Protein AF-A0A094K7F2-F1 (afdb_monomer_lite)

Foldseek 3Di:
DQDDQAPDAAEAEAQAPVLVLVLLCSCPPVVRPNVRYHYDHPDPDHHPLQDWDDDPPGDIDGSPPDPCPDPDVSNLVSQQSACDPVDPPGTSSVVVVCCVVPPDDPVNPDDPAQDWDQDPVGTDGDPPVCQPQDPVNVVLVVVVVPDDPVVCPPDDPPVSDDPVVCVTPVVVRVVD

pLDDT: mean 84.43, std 12.1, range [46.56, 97.81]

Secondary structure (DSSP, 8-state):
-PPPGGG--EEEESSSHHHHHHHHHHHHTS---GGGEEEE-SSSSSSGGG--EEETTTEEE--GGG------HHHHHHHHSSBPSSSTT-BHHHHHHHHHHHTS-GGGSS-S-SEEEEETTEEEEE--SS----HHHHHHHHHHHHS-HHHHTT--GGGTS-HHHHTSHHHHHH--

Sequence (176 aa):
MYRNPESTQAWLIGSGIASLAAAVHLIKDAKVPASNIHILGAHAATGGGIKTCGNAEDGYVIYAGCLPYFLDGCVEELVSHIPSLKAPGKSILDSMKDFERNEIPQSQKSAMTHILKRGDQGPEKVDACHLHVGYQQRMELIKIMLEPESALGGRRIQEFFDVNFFGSNFWTLWST

Structure (mmCIF, N/CA/C/O backbone):
data_AF-A0A094K7F2-F1
#
_entry.id   AF-A0A094K7F2-F1
#
loop_
_atom_site.group_PDB
_atom_site.id
_atom_site.type_symbol
_atom_site.label_atom_id
_atom_site.label_alt_id
_atom_site.label_comp_id
_atom_site.label_asym_id
_atom_site.label_entity_id
_atom_site.label_seq_id
_atom_site.pdbx_PDB_ins_code
_atom_site.Cartn_x
_atom_site.Cartn_y
_atom_site.Cartn_z
_atom_site.occupancy
_atom_site.B_iso_or_equiv
_atom_site.auth_seq_id
_atom_site.auth_comp_id
_atom_site.auth_asym_id
_atom_site.auth_atom_id
_atom_site.pdbx_PDB_model_num
ATOM 1 N N . MET A 1 1 ? 9.366 -22.942 -16.319 1.00 52.00 1 MET A N 1
ATOM 2 C CA . MET A 1 1 ? 9.569 -22.565 -17.735 1.00 52.00 1 MET A CA 1
ATOM 3 C C . MET A 1 1 ? 9.843 -21.069 -17.762 1.00 52.00 1 MET A C 1
ATOM 5 O O . MET A 1 1 ? 8.948 -20.312 -17.413 1.00 52.00 1 MET A O 1
ATOM 9 N N . TYR A 1 2 ? 11.080 -20.645 -18.028 1.00 75.19 2 TYR A N 1
ATOM 10 C CA . TYR A 1 2 ? 11.425 -19.217 -18.061 1.00 75.19 2 TYR A CA 1
ATOM 11 C C . TYR A 1 2 ? 10.999 -18.636 -19.416 1.00 75.19 2 TYR A C 1
ATOM 13 O O . TYR A 1 2 ? 11.313 -19.221 -20.453 1.00 75.19 2 TYR A O 1
ATOM 21 N N . ARG A 1 3 ? 10.244 -17.533 -19.419 1.00 84.94 3 ARG A N 1
ATOM 22 C CA . ARG A 1 3 ? 9.916 -16.805 -20.656 1.00 84.94 3 ARG A CA 1
ATOM 23 C C . ARG A 1 3 ? 11.118 -15.954 -21.062 1.00 84.94 3 ARG A C 1
ATOM 25 O O . ARG A 1 3 ? 11.788 -15.406 -20.193 1.00 84.94 3 ARG A O 1
ATOM 32 N N . ASN A 1 4 ? 11.384 -15.839 -22.363 1.00 92.69 4 ASN A N 1
ATOM 33 C CA . ASN A 1 4 ? 12.430 -14.951 -22.868 1.00 92.69 4 ASN A CA 1
ATOM 34 C C . ASN A 1 4 ? 11.969 -13.480 -22.730 1.00 92.69 4 ASN A C 1
ATOM 36 O O . ASN A 1 4 ? 10.939 -13.130 -23.328 1.00 92.69 4 ASN A O 1
ATOM 40 N N . PRO A 1 5 ? 12.698 -12.625 -21.982 1.00 93.25 5 PRO A N 1
ATOM 41 C CA . PRO A 1 5 ? 12.327 -11.226 -21.765 1.00 93.25 5 PRO A CA 1
ATOM 42 C C . PRO A 1 5 ? 12.153 -10.417 -23.053 1.00 93.25 5 PRO A C 1
ATOM 44 O O . PRO A 1 5 ? 11.172 -9.689 -23.184 1.00 93.25 5 PRO A O 1
ATOM 47 N N . GLU A 1 6 ? 13.024 -10.620 -24.044 1.00 94.25 6 GLU A N 1
ATOM 48 C CA . GLU A 1 6 ? 13.026 -9.867 -25.311 1.00 94.25 6 GLU A CA 1
ATOM 49 C C . GLU A 1 6 ? 11.742 -10.072 -26.126 1.00 94.25 6 GLU A C 1
ATOM 51 O O . GLU A 1 6 ? 11.271 -9.177 -26.825 1.00 94.25 6 GLU A O 1
ATOM 56 N N . SER A 1 7 ? 11.140 -11.257 -26.006 1.00 95.38 7 SER A N 1
ATOM 57 C CA . SER A 1 7 ? 9.889 -11.615 -26.689 1.00 95.38 7 SER A CA 1
ATOM 58 C C . SER A 1 7 ? 8.632 -11.374 -25.848 1.00 95.38 7 SER A C 1
ATOM 60 O O . SER A 1 7 ? 7.515 -11.523 -26.343 1.00 95.38 7 SER A O 1
ATOM 62 N N . THR A 1 8 ? 8.792 -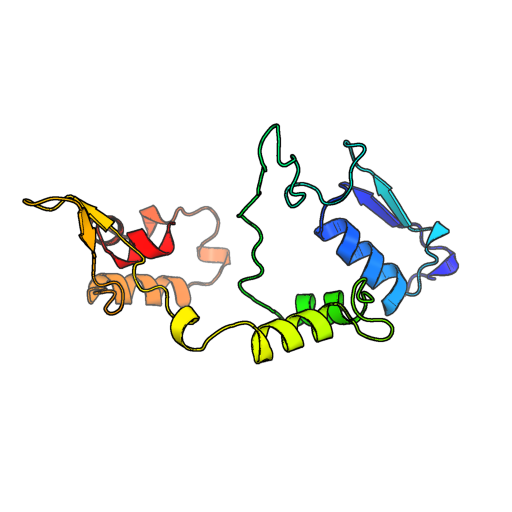11.055 -24.562 1.00 96.25 8 THR A N 1
ATOM 63 C CA . THR A 1 8 ? 7.665 -10.928 -23.633 1.00 96.25 8 THR A CA 1
ATOM 64 C C . THR A 1 8 ? 6.995 -9.576 -23.814 1.00 96.25 8 THR A C 1
ATOM 66 O O . THR A 1 8 ? 7.657 -8.555 -23.700 1.00 96.25 8 THR A O 1
ATOM 69 N N . GLN A 1 9 ? 5.680 -9.577 -24.047 1.00 97.12 9 GLN A N 1
ATOM 70 C CA . GLN A 1 9 ? 4.833 -8.381 -24.060 1.00 97.12 9 GLN A CA 1
ATOM 71 C C . GLN A 1 9 ? 3.999 -8.336 -22.776 1.00 97.12 9 GLN A C 1
ATOM 73 O O . GLN A 1 9 ? 3.278 -9.293 -22.476 1.00 97.12 9 GLN A O 1
ATOM 78 N N . ALA A 1 10 ? 4.089 -7.241 -22.024 1.00 97.50 10 ALA A N 1
ATOM 79 C CA . ALA A 1 10 ? 3.370 -7.045 -20.770 1.00 97.50 10 ALA A CA 1
ATOM 80 C C . ALA A 1 10 ? 2.320 -5.940 -20.924 1.00 97.50 10 ALA A C 1
ATOM 82 O O . ALA A 1 10 ? 2.646 -4.821 -21.306 1.00 97.50 10 ALA A O 1
ATOM 83 N N . TRP A 1 11 ? 1.067 -6.249 -20.599 1.00 97.12 11 TRP A N 1
ATOM 84 C CA . TRP A 1 11 ? -0.056 -5.315 -20.682 1.00 97.12 11 TRP A CA 1
ATOM 85 C C . TRP A 1 11 ? -0.626 -5.096 -19.284 1.00 97.12 11 TRP A C 1
ATOM 87 O O . TRP A 1 11 ? -1.124 -6.032 -18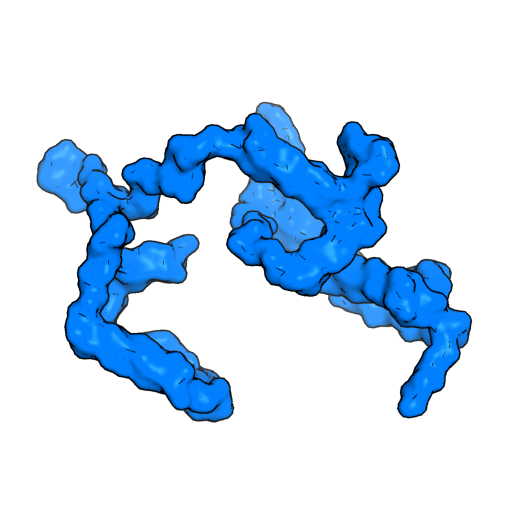.659 1.00 97.12 11 TRP A O 1
ATOM 97 N N . LEU A 1 12 ? -0.522 -3.868 -18.787 1.00 96.31 12 LEU A N 1
ATOM 98 C CA . LEU A 1 12 ? -0.875 -3.486 -17.424 1.00 96.31 12 LEU A CA 1
ATOM 99 C C . LEU A 1 12 ? -2.110 -2.585 -17.466 1.00 96.31 12 LEU A C 1
ATOM 101 O O . LEU A 1 12 ? -2.076 -1.495 -18.038 1.00 96.31 12 LEU A O 1
ATOM 105 N N . ILE A 1 13 ? -3.212 -3.048 -16.877 1.00 94.50 13 ILE A N 1
ATOM 106 C CA . ILE A 1 13 ? -4.480 -2.312 -16.859 1.00 94.50 13 ILE A CA 1
ATOM 107 C C . ILE A 1 13 ? -4.519 -1.393 -15.636 1.00 94.50 13 ILE A C 1
ATOM 109 O O . ILE A 1 13 ? -4.440 -1.848 -14.498 1.00 94.50 13 ILE A O 1
ATOM 113 N N . GLY A 1 14 ? -4.664 -0.093 -15.881 1.00 91.12 14 GLY A N 1
ATOM 114 C CA . GLY A 1 14 ? -4.624 0.971 -14.881 1.00 91.12 14 GLY A CA 1
ATOM 115 C C . GLY A 1 14 ? -3.261 1.663 -14.812 1.00 91.12 14 GLY A C 1
ATOM 116 O O . GLY A 1 14 ? -2.219 1.027 -14.918 1.00 91.12 14 GLY A O 1
ATOM 117 N N . SER A 1 15 ? -3.262 2.982 -14.598 1.00 88.88 15 SER A N 1
ATOM 118 C CA . SER A 1 15 ? -2.058 3.827 -14.497 1.00 88.88 15 SER A CA 1
ATOM 119 C C . SER A 1 15 ? -1.678 4.184 -13.048 1.00 88.88 15 SER A C 1
ATOM 121 O O . SER A 1 15 ? -1.015 5.193 -12.804 1.00 88.88 15 SER A O 1
ATOM 123 N N . GLY A 1 16 ? -2.137 3.387 -12.075 1.00 88.31 16 GLY A N 1
ATOM 124 C CA . GLY A 1 16 ? -1.853 3.560 -10.646 1.00 88.31 16 GLY A CA 1
ATOM 125 C C . GLY A 1 16 ? -0.524 2.939 -10.200 1.00 88.31 16 GLY A C 1
ATOM 126 O O . GLY A 1 16 ? 0.197 2.341 -10.999 1.00 88.31 16 GLY A O 1
ATOM 127 N N . ILE A 1 17 ? -0.224 3.048 -8.900 1.00 87.44 17 ILE A N 1
ATOM 128 C CA . ILE A 1 17 ? 1.050 2.587 -8.319 1.00 87.44 17 ILE A CA 1
ATOM 129 C C . ILE A 1 17 ? 1.328 1.101 -8.563 1.00 87.44 17 ILE A C 1
ATOM 131 O O . ILE A 1 17 ? 2.469 0.750 -8.827 1.00 87.44 17 ILE A O 1
ATOM 135 N N . ALA A 1 18 ? 0.303 0.243 -8.564 1.00 90.00 18 ALA A N 1
ATOM 136 C CA . ALA A 1 18 ? 0.470 -1.191 -8.797 1.00 90.00 18 ALA A CA 1
ATOM 137 C C . ALA A 1 18 ? 1.061 -1.491 -10.187 1.00 90.00 18 ALA A C 1
ATOM 139 O O . ALA A 1 18 ? 2.062 -2.194 -10.298 1.00 90.00 18 ALA A O 1
ATOM 140 N N . SER A 1 19 ? 0.494 -0.908 -11.249 1.00 93.69 19 SER A N 1
ATOM 141 C CA . SER A 1 19 ? 1.010 -1.072 -12.615 1.00 93.69 19 SER A CA 1
ATOM 142 C C . SER A 1 19 ? 2.377 -0.423 -12.793 1.00 93.69 19 SER A C 1
ATOM 144 O O . SER A 1 19 ? 3.242 -0.975 -13.466 1.00 93.69 19 SER A O 1
ATOM 146 N N . LEU A 1 20 ? 2.603 0.739 -12.177 1.00 92.81 20 LEU A N 1
ATOM 147 C CA . LEU A 1 20 ? 3.904 1.403 -12.243 1.00 92.81 20 LEU A CA 1
ATOM 148 C C . LEU A 1 20 ? 4.992 0.577 -11.540 1.00 92.81 20 LEU A C 1
ATOM 150 O O . LEU A 1 20 ? 6.070 0.400 -12.101 1.00 92.81 20 LEU A O 1
ATOM 154 N N . ALA A 1 21 ? 4.699 0.011 -10.368 1.00 93.31 21 ALA A N 1
ATOM 155 C CA . ALA A 1 21 ? 5.599 -0.893 -9.658 1.00 93.31 21 ALA A CA 1
ATOM 156 C C . ALA A 1 21 ? 5.886 -2.158 -10.478 1.00 93.31 21 ALA A C 1
ATOM 158 O O . ALA A 1 21 ? 7.047 -2.524 -10.663 1.00 93.31 21 ALA A O 1
ATOM 159 N N . ALA A 1 22 ? 4.849 -2.778 -11.054 1.00 95.38 22 ALA A N 1
ATOM 160 C CA . ALA A 1 22 ? 5.011 -3.93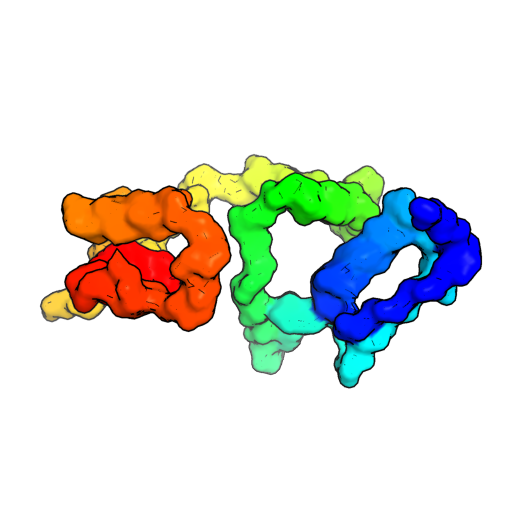6 -11.931 1.00 95.38 22 ALA A CA 1
ATOM 161 C C . ALA A 1 22 ? 5.922 -3.623 -13.129 1.00 95.38 22 ALA A C 1
ATOM 163 O O . ALA A 1 22 ? 6.805 -4.414 -13.451 1.00 95.38 22 ALA A O 1
ATOM 164 N N . ALA A 1 23 ? 5.759 -2.456 -13.759 1.00 96.25 23 ALA A N 1
ATOM 165 C CA . ALA A 1 23 ? 6.631 -2.022 -14.846 1.00 96.25 23 ALA A CA 1
ATOM 166 C C . ALA A 1 23 ? 8.094 -1.865 -14.395 1.00 96.25 23 ALA A C 1
ATOM 168 O O . ALA A 1 23 ? 8.996 -2.298 -15.112 1.00 96.25 23 ALA A O 1
ATOM 169 N N . VAL A 1 24 ? 8.343 -1.307 -13.203 1.00 95.75 24 VAL A N 1
ATOM 170 C CA . VAL A 1 24 ? 9.704 -1.193 -12.650 1.00 95.75 24 VAL A CA 1
ATOM 171 C C . VAL A 1 24 ? 10.340 -2.571 -12.480 1.00 95.75 24 VAL A C 1
ATOM 173 O O . VAL A 1 24 ? 11.434 -2.778 -13.000 1.00 95.75 24 VAL A O 1
ATOM 176 N N . HIS A 1 25 ? 9.658 -3.525 -11.844 1.00 95.38 25 HIS A N 1
ATOM 177 C CA . HIS A 1 25 ? 10.192 -4.878 -11.637 1.00 95.38 25 HIS A CA 1
ATOM 178 C C . HIS A 1 25 ? 10.343 -5.667 -12.949 1.00 95.38 25 HIS A C 1
ATOM 180 O O . HIS A 1 25 ? 11.318 -6.396 -13.135 1.00 95.38 25 HIS A O 1
ATOM 186 N N . LEU A 1 26 ? 9.446 -5.474 -13.924 1.00 96.19 26 LEU A N 1
ATOM 187 C CA . LEU A 1 26 ? 9.595 -6.063 -15.260 1.00 96.19 26 LEU A CA 1
ATOM 188 C C . LEU A 1 26 ? 10.882 -5.593 -15.950 1.00 96.19 26 LEU A C 1
ATOM 190 O O . LEU A 1 26 ? 11.583 -6.399 -16.559 1.00 96.19 26 LEU A O 1
ATOM 194 N N . ILE A 1 27 ? 11.215 -4.309 -15.823 1.00 96.12 27 ILE A N 1
ATOM 195 C CA . ILE A 1 27 ? 12.440 -3.737 -16.396 1.00 96.12 27 ILE A CA 1
ATOM 196 C C . ILE A 1 27 ? 13.669 -4.159 -15.581 1.00 96.12 27 ILE A C 1
ATOM 198 O O . ILE A 1 27 ? 14.683 -4.580 -16.142 1.00 96.12 27 ILE A O 1
ATOM 202 N N . LYS A 1 28 ? 13.612 -4.007 -14.255 1.00 94.25 28 LYS A N 1
ATOM 203 C CA . LYS A 1 28 ? 14.771 -4.158 -13.368 1.00 94.25 28 LYS A CA 1
ATOM 204 C C . LYS A 1 28 ? 15.131 -5.613 -13.118 1.00 94.25 28 LYS A C 1
ATOM 206 O O . LYS A 1 28 ? 16.313 -5.943 -13.244 1.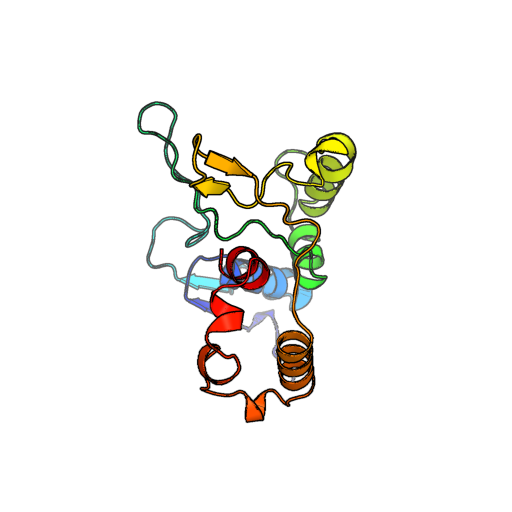00 94.25 28 LYS A O 1
ATOM 211 N N . ASP A 1 29 ? 14.146 -6.468 -12.884 1.00 93.62 29 ASP A N 1
ATOM 212 C CA . ASP A 1 29 ? 14.383 -7.833 -12.411 1.00 93.62 29 ASP A CA 1
ATOM 213 C C . ASP A 1 29 ? 14.201 -8.830 -13.546 1.00 93.62 29 ASP A C 1
ATOM 215 O O . ASP A 1 29 ? 15.085 -9.642 -13.813 1.00 93.62 29 ASP A O 1
ATOM 219 N N . ALA A 1 30 ? 13.096 -8.708 -14.286 1.00 94.44 30 ALA A N 1
ATOM 220 C CA . ALA A 1 30 ? 12.798 -9.601 -15.403 1.00 94.44 30 ALA A CA 1
ATOM 221 C C . ALA A 1 30 ? 13.496 -9.205 -16.716 1.00 94.44 30 ALA A C 1
ATOM 223 O O . ALA A 1 30 ? 13.434 -9.968 -17.678 1.00 94.44 30 ALA A O 1
ATOM 224 N N . LYS A 1 31 ? 14.167 -8.044 -16.765 1.00 95.69 31 LYS A N 1
ATOM 225 C CA . LYS A 1 31 ? 14.894 -7.521 -17.940 1.00 95.69 31 LYS A CA 1
ATOM 226 C C . LYS A 1 31 ? 14.037 -7.416 -19.207 1.00 95.69 31 LYS A C 1
ATOM 228 O O . LYS A 1 31 ? 14.549 -7.549 -20.314 1.00 95.69 31 LYS A O 1
ATOM 233 N N . VAL A 1 32 ? 12.734 -7.184 -19.062 1.00 97.50 32 VAL A N 1
ATOM 234 C CA . VAL A 1 32 ? 11.837 -6.959 -20.200 1.00 97.50 32 VAL A CA 1
ATOM 235 C C . VAL A 1 32 ? 12.142 -5.581 -20.802 1.00 97.50 32 VAL A C 1
ATOM 237 O O . VAL A 1 32 ? 12.167 -4.594 -20.057 1.00 97.50 32 VAL A O 1
ATOM 240 N N . PRO A 1 33 ? 12.358 -5.472 -22.127 1.00 97.62 33 PRO A N 1
ATOM 241 C CA . PRO A 1 33 ? 12.543 -4.182 -22.779 1.00 97.62 33 PRO A CA 1
ATOM 242 C C . PRO A 1 33 ? 11.357 -3.252 -22.517 1.00 97.62 33 PRO A C 1
ATOM 244 O O . PRO A 1 33 ? 10.202 -3.654 -22.651 1.00 97.62 33 PRO A O 1
ATOM 247 N N . ALA A 1 34 ? 11.625 -1.986 -22.196 1.00 96.44 34 ALA A N 1
ATOM 248 C CA . ALA A 1 34 ? 10.574 -1.016 -21.881 1.00 96.44 34 ALA A CA 1
ATOM 249 C C . ALA A 1 34 ? 9.559 -0.836 -23.027 1.00 96.44 34 ALA A C 1
ATOM 251 O O . ALA A 1 34 ? 8.379 -0.624 -22.771 1.00 96.44 34 ALA A O 1
ATOM 252 N N . SER A 1 35 ? 9.994 -0.992 -24.284 1.00 97.31 35 SER A N 1
ATOM 253 C CA . SER A 1 35 ? 9.125 -0.961 -25.470 1.00 97.31 35 SER A CA 1
ATOM 254 C C . SER A 1 35 ? 8.066 -2.067 -25.499 1.00 97.31 35 SER A C 1
ATOM 256 O O . SER A 1 35 ? 7.104 -1.966 -26.255 1.00 97.31 35 SER A O 1
ATOM 258 N N . ASN A 1 36 ? 8.240 -3.119 -24.696 1.00 97.75 36 ASN A N 1
ATOM 259 C CA . ASN A 1 36 ? 7.326 -4.252 -24.612 1.00 97.75 36 ASN A CA 1
ATOM 260 C C . ASN A 1 36 ? 6.363 -4.158 -23.415 1.00 97.75 36 ASN A C 1
ATOM 262 O O . ASN A 1 36 ? 5.614 -5.103 -23.154 1.00 97.75 36 ASN A O 1
ATOM 266 N N . ILE A 1 37 ? 6.402 -3.059 -22.657 1.00 97.81 37 ILE A N 1
ATOM 267 C CA . ILE A 1 37 ? 5.562 -2.841 -21.479 1.00 97.81 37 ILE A CA 1
ATOM 268 C C . ILE A 1 37 ? 4.546 -1.747 -21.801 1.00 97.81 37 ILE A C 1
ATOM 270 O O . ILE A 1 37 ? 4.896 -0.590 -22.019 1.00 97.81 37 ILE A O 1
ATOM 274 N N . HIS A 1 38 ? 3.271 -2.119 -21.785 1.00 96.19 38 HIS A N 1
ATOM 275 C CA . HIS A 1 38 ? 2.149 -1.272 -22.176 1.00 96.19 38 HIS A CA 1
ATOM 276 C C . HIS A 1 38 ? 1.281 -0.982 -20.956 1.00 96.19 38 HIS A C 1
ATOM 278 O O . HIS A 1 38 ? 0.700 -1.899 -20.377 1.00 96.19 38 HIS A O 1
ATOM 284 N N . ILE A 1 39 ? 1.169 0.287 -20.562 1.00 94.81 39 ILE A N 1
ATOM 285 C CA . ILE A 1 39 ? 0.302 0.715 -19.455 1.00 94.81 39 ILE A CA 1
ATOM 286 C C . ILE A 1 39 ? -0.950 1.363 -20.038 1.00 94.81 39 ILE A C 1
ATOM 288 O O . ILE A 1 39 ? -0.875 2.402 -20.691 1.00 94.81 39 ILE A O 1
ATOM 292 N N . LEU A 1 40 ? -2.108 0.761 -19.779 1.00 92.62 40 LEU A N 1
ATOM 293 C CA . LEU A 1 40 ? -3.398 1.212 -20.290 1.00 92.62 40 LEU A CA 1
ATOM 294 C C . LEU A 1 40 ? -4.177 1.920 -19.178 1.00 92.62 40 LEU A C 1
ATOM 296 O O . LEU A 1 40 ? -4.743 1.280 -18.294 1.00 92.62 40 LEU A O 1
ATOM 300 N N . GLY A 1 41 ? -4.201 3.252 -19.208 1.00 87.25 41 GLY A N 1
ATOM 301 C CA . GLY A 1 41 ? -4.974 4.081 -18.280 1.00 87.25 41 GLY A CA 1
ATOM 302 C C . GLY A 1 41 ? -6.217 4.676 -18.941 1.00 87.25 41 GLY A C 1
ATOM 303 O O . GLY A 1 41 ? -6.161 5.118 -20.081 1.00 87.25 41 GLY A O 1
ATOM 304 N N . ALA A 1 42 ? -7.332 4.743 -18.208 1.00 84.88 42 ALA A N 1
ATOM 305 C CA . ALA A 1 42 ? -8.536 5.448 -18.669 1.00 84.88 42 ALA A CA 1
ATOM 306 C C . ALA A 1 42 ? -8.401 6.985 -18.603 1.00 84.88 42 ALA A C 1
ATOM 308 O O . ALA A 1 42 ? -9.194 7.705 -19.199 1.00 84.88 42 ALA A O 1
ATOM 309 N N . HIS A 1 43 ? -7.414 7.487 -17.857 1.00 77.38 43 HIS A N 1
ATOM 310 C CA . HIS A 1 43 ? -7.193 8.911 -17.618 1.00 77.38 43 HIS A CA 1
ATOM 311 C C . HIS A 1 43 ? -5.886 9.354 -18.276 1.00 77.38 43 HIS A C 1
ATOM 313 O O . HIS A 1 43 ? -4.918 8.596 -18.307 1.00 77.38 43 HIS A O 1
ATOM 319 N N . ALA A 1 44 ? -5.835 10.608 -18.732 1.00 73.12 44 ALA A N 1
ATOM 320 C CA . ALA A 1 44 ? -4.634 11.193 -19.334 1.00 73.12 44 ALA A CA 1
ATOM 321 C C . ALA A 1 44 ? -3.457 11.323 -18.346 1.00 73.12 44 ALA A C 1
ATOM 323 O O . ALA A 1 44 ? -2.304 11.408 -18.757 1.00 73.12 44 ALA A O 1
ATOM 324 N N . ALA A 1 45 ? -3.738 11.345 -17.040 1.00 73.56 45 ALA A N 1
ATOM 325 C CA . ALA A 1 45 ? -2.728 11.409 -15.994 1.00 73.56 45 ALA A CA 1
ATOM 326 C C . ALA A 1 45 ? -2.395 10.018 -15.430 1.00 73.56 45 ALA A C 1
ATOM 328 O O . ALA A 1 45 ? -3.264 9.159 -15.261 1.00 73.56 45 ALA A O 1
ATOM 329 N N . THR A 1 46 ? -1.126 9.825 -15.077 1.00 73.00 46 THR A N 1
ATOM 330 C CA . THR A 1 46 ? -0.640 8.672 -14.311 1.00 73.00 46 THR A CA 1
ATOM 331 C C . THR A 1 46 ? -0.724 8.942 -12.803 1.00 73.00 46 THR A C 1
ATOM 333 O O . THR A 1 46 ? -0.888 10.085 -12.372 1.00 73.00 46 THR A O 1
ATOM 336 N N . GLY A 1 47 ? -0.639 7.884 -11.993 1.00 72.75 47 GLY A N 1
ATOM 337 C CA . GLY A 1 47 ? -0.666 7.951 -10.525 1.00 72.75 47 GLY A CA 1
ATOM 338 C C . GLY A 1 47 ? -1.976 7.478 -9.889 1.00 72.75 47 GLY A C 1
ATOM 339 O O . GLY A 1 47 ? -2.020 7.256 -8.681 1.00 72.75 47 GLY A O 1
ATOM 340 N N . GLY A 1 48 ? -3.029 7.255 -10.682 1.00 75.19 48 GLY A N 1
ATOM 341 C CA . GLY A 1 48 ? -4.328 6.799 -10.178 1.00 75.19 48 GLY A CA 1
ATOM 342 C C . GLY A 1 48 ? -4.869 7.696 -9.056 1.00 75.19 48 GLY A C 1
ATOM 343 O O . GLY A 1 48 ? -4.740 8.917 -9.117 1.00 75.19 48 GLY A O 1
ATOM 344 N N . GLY A 1 49 ? -5.434 7.085 -8.011 1.00 66.38 49 GLY A N 1
ATOM 345 C CA . GLY A 1 49 ? -6.017 7.785 -6.856 1.00 66.38 49 GLY A CA 1
ATOM 346 C C . GLY A 1 49 ? -5.019 8.446 -5.895 1.00 66.38 49 GLY A C 1
ATOM 347 O O . GLY A 1 49 ? -5.431 8.894 -4.835 1.00 66.38 49 GLY A O 1
ATOM 348 N N . ILE A 1 50 ? -3.725 8.486 -6.229 1.00 67.75 50 ILE A N 1
ATOM 349 C CA . ILE A 1 50 ? -2.664 9.052 -5.373 1.00 67.75 50 ILE A CA 1
ATOM 350 C C . ILE A 1 50 ? -2.284 10.470 -5.827 1.00 67.75 50 ILE A C 1
ATOM 352 O O . ILE A 1 50 ? -1.605 11.209 -5.115 1.00 67.75 50 ILE A O 1
ATOM 356 N N . LYS A 1 51 ? -2.712 10.887 -7.024 1.00 70.88 51 LYS A N 1
ATOM 357 C CA . LYS A 1 51 ? -2.310 12.174 -7.590 1.00 70.88 51 LYS A CA 1
ATOM 358 C C . LYS A 1 51 ? -2.951 13.331 -6.826 1.00 70.88 51 LYS A C 1
ATOM 360 O O . LYS A 1 51 ? -4.141 13.579 -6.973 1.00 70.88 51 LYS A O 1
ATOM 365 N N . THR A 1 52 ? -2.144 14.098 -6.103 1.00 76.00 52 THR A N 1
ATOM 366 C CA . THR A 1 52 ? -2.555 15.413 -5.608 1.00 76.00 52 THR A CA 1
ATOM 367 C C . THR A 1 52 ? -2.680 16.396 -6.774 1.00 76.00 52 THR A C 1
ATOM 369 O O . THR A 1 52 ? -1.919 16.346 -7.748 1.00 76.00 52 THR A O 1
ATOM 372 N N . CYS A 1 53 ? -3.682 17.266 -6.725 1.00 82.12 53 CYS A N 1
ATOM 373 C CA . CYS A 1 53 ? -3.923 18.269 -7.761 1.00 82.12 53 CYS A CA 1
ATOM 374 C C . CYS A 1 53 ? -4.421 19.580 -7.145 1.00 82.12 53 CYS A C 1
ATOM 376 O O . CYS A 1 53 ? -4.552 19.686 -5.928 1.00 82.12 53 CYS A O 1
ATOM 378 N N . GLY A 1 54 ? -4.660 20.586 -7.982 1.00 87.00 54 GLY A N 1
ATOM 379 C CA . GLY A 1 54 ? -5.050 21.919 -7.534 1.00 87.00 54 GLY A CA 1
ATOM 380 C C . GLY A 1 54 ? -3.881 22.899 -7.459 1.00 87.00 54 GLY A C 1
ATOM 381 O O . GLY A 1 54 ? -2.757 22.583 -7.859 1.00 87.00 54 GLY A O 1
ATOM 382 N N . ASN A 1 55 ? -4.173 24.117 -7.016 1.00 90.50 55 ASN A N 1
ATOM 383 C CA . ASN A 1 55 ? -3.239 25.240 -7.003 1.00 90.50 55 ASN A CA 1
ATOM 384 C C . ASN A 1 55 ? -3.589 26.225 -5.867 1.00 90.50 55 ASN A C 1
ATOM 386 O O . ASN A 1 55 ? -4.528 26.006 -5.105 1.00 90.50 55 ASN A O 1
ATOM 390 N N . ALA A 1 56 ? -2.811 27.300 -5.725 1.00 94.69 56 ALA A N 1
ATOM 391 C CA . ALA A 1 56 ? -3.007 28.279 -4.655 1.00 94.69 56 ALA A CA 1
ATOM 392 C C . ALA A 1 56 ? -4.276 29.144 -4.808 1.00 94.69 56 ALA A C 1
ATOM 394 O O . ALA A 1 56 ? -4.719 29.721 -3.820 1.00 94.69 56 ALA A O 1
ATOM 395 N N . GLU A 1 57 ? -4.839 29.240 -6.014 1.00 95.56 57 GLU A N 1
ATOM 396 C CA . GLU A 1 57 ? -6.030 30.041 -6.325 1.00 95.56 57 GLU A CA 1
ATOM 397 C C . GLU A 1 57 ? -7.318 29.223 -6.132 1.00 95.56 57 GLU A C 1
ATOM 399 O O . GLU A 1 57 ? -8.224 29.659 -5.425 1.00 95.56 57 GLU A O 1
ATOM 404 N N . ASP A 1 58 ? -7.370 28.010 -6.690 1.00 94.19 58 ASP A N 1
ATOM 405 C CA . ASP A 1 58 ? -8.545 27.124 -6.677 1.00 94.19 58 ASP A CA 1
ATOM 406 C C . ASP A 1 58 ? -8.567 26.152 -5.480 1.00 94.19 58 ASP A C 1
ATOM 408 O O . ASP A 1 58 ? -9.568 25.481 -5.221 1.00 94.19 58 ASP A O 1
ATOM 412 N N . GLY A 1 59 ? -7.455 26.060 -4.748 1.00 93.12 59 GLY A N 1
ATOM 413 C CA . GLY A 1 59 ? -7.255 25.132 -3.639 1.00 93.12 59 GLY A CA 1
ATOM 414 C C . GLY A 1 59 ? -6.560 23.831 -4.046 1.00 93.12 59 GLY A C 1
ATOM 415 O O . GLY A 1 59 ? -6.473 23.473 -5.221 1.00 93.12 59 GLY A O 1
ATOM 416 N N . TYR A 1 60 ? -6.041 23.115 -3.045 1.00 90.31 60 TYR A N 1
ATOM 417 C CA . TYR A 1 60 ? -5.347 21.838 -3.216 1.00 90.31 60 TYR A CA 1
ATOM 418 C C . TYR A 1 60 ? -6.258 20.660 -2.872 1.00 90.31 60 TYR A C 1
ATOM 420 O O . TYR A 1 60 ? -6.917 20.647 -1.833 1.00 90.31 60 TYR A O 1
ATOM 428 N N . VAL A 1 61 ? -6.225 19.630 -3.712 1.00 85.75 61 VAL A N 1
ATOM 429 C CA . VAL A 1 61 ? -6.866 18.337 -3.477 1.00 85.75 61 VAL A CA 1
ATOM 430 C C . VAL A 1 61 ? -5.781 17.328 -3.126 1.00 85.75 61 VAL A C 1
ATOM 432 O O . VAL A 1 61 ? -4.915 17.002 -3.945 1.00 85.75 61 VAL A O 1
ATOM 435 N N . ILE A 1 62 ? -5.834 16.832 -1.892 1.00 81.25 62 ILE A N 1
ATOM 436 C CA . ILE A 1 62 ? -4.901 15.836 -1.369 1.00 81.25 62 ILE A CA 1
ATOM 437 C C . ILE A 1 62 ? -5.659 14.534 -1.127 1.00 81.25 62 ILE A C 1
ATOM 439 O O . ILE A 1 62 ? -6.585 14.484 -0.321 1.00 81.25 62 ILE A O 1
ATOM 443 N N . TYR A 1 63 ? -5.233 13.464 -1.793 1.00 73.94 63 TYR A N 1
ATOM 444 C CA . TYR A 1 63 ? -5.736 12.120 -1.532 1.00 73.94 63 TYR A CA 1
ATOM 445 C C . TYR A 1 63 ? -4.906 11.498 -0.405 1.00 73.94 63 TYR A C 1
ATOM 447 O O . TYR A 1 63 ? -3.832 10.947 -0.629 1.00 73.94 63 TYR A O 1
ATOM 455 N N . ALA A 1 64 ? -5.389 11.638 0.831 1.00 61.91 64 ALA A N 1
ATOM 456 C CA . ALA A 1 64 ? -4.654 11.267 2.045 1.00 61.91 64 ALA A CA 1
ATOM 457 C C . ALA A 1 64 ? -4.494 9.746 2.268 1.00 61.91 64 ALA A C 1
ATOM 459 O O . ALA A 1 64 ? -3.730 9.331 3.133 1.00 61.91 64 ALA A O 1
ATOM 460 N N . GLY A 1 65 ? -5.176 8.900 1.485 1.00 57.03 65 GLY A N 1
ATOM 461 C CA . GLY A 1 65 ? -5.249 7.448 1.705 1.00 57.03 65 GLY A CA 1
ATOM 462 C C . GLY A 1 65 ? -3.983 6.642 1.386 1.00 57.03 65 GLY A C 1
ATOM 463 O O . GLY A 1 65 ? -4.043 5.417 1.377 1.00 57.03 65 GLY A O 1
ATOM 464 N N . CYS A 1 66 ? -2.857 7.284 1.070 1.00 53.53 66 CYS A N 1
ATOM 465 C CA . CYS A 1 66 ? -1.623 6.608 0.650 1.00 53.53 66 CYS A CA 1
ATOM 466 C C . CYS A 1 66 ? -0.360 7.242 1.247 1.00 53.53 66 CYS A C 1
ATOM 468 O O . CYS A 1 66 ? 0.680 7.274 0.591 1.00 53.53 66 CYS A O 1
ATOM 470 N N . LEU A 1 67 ? -0.417 7.742 2.485 1.00 54.47 67 LEU A N 1
ATOM 471 C CA . LEU A 1 67 ? 0.824 7.889 3.245 1.00 54.47 67 LEU A CA 1
ATOM 472 C C . LEU A 1 67 ? 1.384 6.473 3.453 1.00 54.47 67 LEU A C 1
ATOM 474 O O . LEU A 1 67 ? 0.664 5.640 4.009 1.00 54.47 67 LEU A O 1
ATOM 478 N N . PRO A 1 68 ? 2.604 6.148 2.986 1.00 52.38 68 PRO A N 1
ATOM 479 C CA . PRO A 1 68 ? 3.195 4.851 3.263 1.00 52.38 68 PRO A CA 1
ATOM 480 C C . PRO A 1 68 ? 3.507 4.800 4.760 1.00 52.38 68 PRO A C 1
ATOM 482 O O . PRO A 1 68 ? 4.578 5.192 5.200 1.00 52.38 68 PRO A O 1
ATOM 485 N N . TYR A 1 69 ? 2.543 4.346 5.561 1.00 52.94 69 TYR A N 1
ATOM 486 C CA . TYR A 1 69 ? 2.753 4.090 6.986 1.00 52.94 69 TYR A CA 1
ATOM 487 C C . TYR A 1 69 ? 3.674 2.886 7.216 1.00 52.94 69 TYR A C 1
ATOM 489 O O . TYR A 1 69 ? 4.184 2.698 8.317 1.00 52.94 69 TYR A O 1
ATOM 497 N N . PHE A 1 70 ? 3.924 2.099 6.168 1.00 55.06 70 PHE A N 1
ATOM 498 C CA . PHE A 1 70 ? 4.751 0.909 6.217 1.00 55.06 70 PHE A CA 1
ATOM 499 C C . PHE A 1 70 ? 5.728 0.927 5.041 1.00 55.06 70 PHE A C 1
ATOM 501 O O . PHE A 1 70 ? 5.360 0.659 3.897 1.00 55.06 70 PHE A O 1
ATOM 508 N N . LEU A 1 71 ? 6.986 1.257 5.333 1.00 59.69 71 LEU A N 1
ATOM 509 C CA . LEU A 1 71 ? 8.120 0.878 4.497 1.00 59.69 71 LEU A CA 1
ATOM 510 C C . LEU A 1 71 ? 8.317 -0.634 4.665 1.00 59.69 71 LEU A C 1
ATOM 512 O O . LEU A 1 71 ? 9.151 -1.092 5.438 1.00 59.69 71 LEU A O 1
ATOM 516 N N . ASP A 1 72 ? 7.458 -1.417 4.016 1.00 71.88 72 ASP A N 1
ATOM 517 C CA . ASP A 1 72 ? 7.701 -2.848 3.855 1.00 71.88 72 ASP A CA 1
ATOM 518 C C . ASP A 1 72 ? 8.874 -3.055 2.882 1.00 71.88 72 ASP A C 1
ATOM 520 O O . ASP A 1 72 ? 9.141 -2.203 2.024 1.00 71.88 72 ASP A O 1
ATOM 524 N N . GLY A 1 73 ? 9.564 -4.192 2.983 1.00 84.19 73 GLY A N 1
ATOM 525 C CA . GLY A 1 73 ? 10.746 -4.503 2.176 1.00 84.19 73 GLY A CA 1
ATOM 526 C C . GLY A 1 73 ? 10.495 -4.360 0.673 1.00 84.19 73 GLY A C 1
ATOM 527 O O . GLY A 1 73 ? 11.342 -3.826 -0.037 1.00 84.19 73 GLY A O 1
ATOM 528 N N . CYS A 1 74 ? 9.297 -4.722 0.203 1.00 86.50 74 CYS A N 1
ATOM 529 C CA . CYS A 1 74 ? 8.911 -4.573 -1.203 1.00 86.50 74 CYS A CA 1
ATOM 530 C C . CYS A 1 74 ? 8.849 -3.101 -1.648 1.00 86.50 74 CYS A C 1
ATOM 532 O O . CYS A 1 74 ? 9.231 -2.763 -2.768 1.00 86.50 74 CYS A O 1
ATOM 534 N N . VAL A 1 75 ? 8.355 -2.209 -0.783 1.00 87.75 75 VAL A N 1
ATOM 535 C CA . VAL A 1 75 ? 8.250 -0.776 -1.095 1.00 87.75 75 VAL A CA 1
ATOM 536 C C . VAL A 1 75 ? 9.626 -0.127 -1.034 1.00 87.75 75 VAL A C 1
ATOM 538 O O . VAL A 1 75 ? 9.948 0.667 -1.918 1.00 87.75 75 VAL A O 1
ATOM 541 N N . GLU A 1 76 ? 10.447 -0.482 -0.039 1.00 88.31 76 GLU A N 1
ATOM 542 C CA . GLU A 1 76 ? 11.836 -0.016 0.041 1.00 88.31 76 GLU A CA 1
ATOM 543 C C . GLU A 1 76 ? 12.633 -0.420 -1.201 1.00 88.31 76 GLU A C 1
ATOM 545 O O . GLU A 1 76 ? 13.295 0.425 -1.808 1.00 88.31 76 GLU A O 1
ATOM 550 N N . GLU A 1 77 ? 12.530 -1.681 -1.618 1.00 90.12 77 GLU A N 1
ATOM 551 C CA . GLU A 1 77 ? 13.180 -2.180 -2.829 1.00 90.12 77 GLU A CA 1
ATOM 552 C C . GLU A 1 77 ? 12.720 -1.393 -4.061 1.00 90.12 77 GLU A C 1
ATOM 554 O O . GLU A 1 77 ? 13.555 -0.837 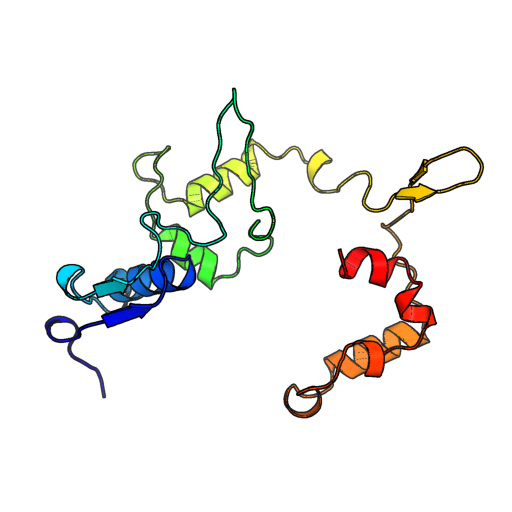-4.784 1.00 90.12 77 GLU A O 1
ATOM 559 N N . LEU A 1 78 ? 11.406 -1.231 -4.244 1.00 91.56 78 LEU A N 1
ATOM 560 C CA . LEU A 1 78 ? 10.842 -0.460 -5.350 1.00 91.56 78 LEU A CA 1
ATOM 561 C C . LEU A 1 78 ? 11.395 0.972 -5.397 1.00 91.56 78 LEU A C 1
ATOM 563 O O . LEU A 1 78 ? 11.884 1.418 -6.439 1.00 91.56 78 LEU A O 1
ATOM 567 N N . VAL A 1 79 ? 11.325 1.714 -4.289 1.00 90.50 79 VAL A N 1
ATOM 568 C CA . VAL A 1 79 ? 11.732 3.131 -4.264 1.00 90.50 79 VAL A CA 1
ATOM 569 C C . VAL A 1 79 ? 13.252 3.317 -4.234 1.00 90.50 79 VAL A C 1
ATOM 571 O O . VAL A 1 79 ? 13.731 4.408 -4.557 1.00 90.50 79 VAL A O 1
ATOM 574 N N . SER A 1 80 ? 14.025 2.263 -3.946 1.00 91.69 80 SER A N 1
ATOM 575 C CA . SER A 1 80 ? 15.484 2.250 -4.130 1.00 91.69 80 SER A CA 1
ATOM 576 C C . SER A 1 80 ? 15.887 2.271 -5.610 1.00 91.69 80 SER A C 1
ATOM 578 O O . SER A 1 80 ? 16.921 2.832 -5.975 1.00 91.69 80 SER A O 1
ATOM 580 N N . HIS A 1 81 ? 15.054 1.707 -6.492 1.00 92.31 81 HIS A N 1
ATOM 581 C CA . HIS A 1 81 ? 15.313 1.672 -7.932 1.00 92.31 81 HIS A CA 1
ATOM 582 C C . HIS A 1 81 ? 14.979 2.977 -8.654 1.00 92.31 81 HIS A C 1
ATOM 584 O O . HIS A 1 81 ? 15.413 3.168 -9.798 1.00 92.31 81 HIS A O 1
ATOM 590 N N . ILE A 1 82 ? 14.202 3.855 -8.019 1.00 92.38 82 ILE A N 1
ATOM 591 C CA . ILE A 1 82 ? 13.717 5.093 -8.624 1.00 92.38 82 ILE A CA 1
ATOM 592 C C . ILE A 1 82 ? 14.668 6.239 -8.247 1.00 92.38 82 ILE A C 1
ATOM 594 O O . ILE A 1 82 ? 14.872 6.493 -7.058 1.00 92.38 82 ILE A O 1
ATOM 598 N N . PRO A 1 83 ? 15.254 6.952 -9.227 1.00 93.69 83 PRO A N 1
ATOM 599 C CA . PRO A 1 83 ? 16.141 8.074 -8.947 1.00 93.69 83 PRO A CA 1
ATOM 600 C C . PRO A 1 83 ? 15.375 9.258 -8.345 1.00 93.69 83 PRO A C 1
ATOM 602 O O . PRO A 1 83 ? 14.233 9.543 -8.713 1.00 93.69 83 PRO A O 1
ATOM 605 N N . SER A 1 84 ? 16.026 9.982 -7.440 1.00 91.50 84 SER A N 1
ATOM 606 C CA . SER A 1 84 ? 15.489 11.206 -6.855 1.00 91.50 84 SER A CA 1
ATOM 607 C C . SER A 1 84 ? 15.517 12.353 -7.860 1.00 91.50 84 SER A C 1
ATOM 609 O O . SER A 1 84 ? 16.532 12.614 -8.504 1.00 91.50 84 SER A O 1
ATOM 611 N N . LEU A 1 85 ? 14.411 13.095 -7.941 1.00 89.12 85 LEU A N 1
ATOM 612 C CA . LEU A 1 85 ? 14.329 14.323 -8.739 1.00 89.12 85 LEU A CA 1
ATOM 613 C C . LEU A 1 85 ? 15.053 15.504 -8.081 1.00 89.12 85 LEU A C 1
ATOM 615 O O . LEU A 1 85 ? 15.461 16.435 -8.768 1.00 89.12 85 LEU A O 1
ATOM 619 N N . LYS A 1 86 ? 15.185 15.488 -6.749 1.00 86.38 86 LYS A N 1
ATOM 620 C CA . LYS A 1 86 ? 15.762 16.596 -5.971 1.00 86.38 86 LYS A CA 1
ATOM 621 C C . LYS A 1 86 ? 17.253 16.409 -5.691 1.00 86.38 86 LYS A C 1
ATOM 623 O O . LYS A 1 86 ? 17.956 17.394 -5.498 1.00 86.38 86 LYS A O 1
ATOM 628 N N . ALA A 1 87 ? 17.729 15.164 -5.658 1.00 87.94 87 ALA A N 1
ATOM 629 C CA . ALA A 1 87 ? 19.103 14.829 -5.303 1.00 87.94 87 ALA A CA 1
ATOM 630 C C . ALA A 1 87 ? 19.750 13.935 -6.380 1.00 87.94 87 ALA A C 1
ATOM 632 O O . ALA A 1 87 ? 19.546 12.718 -6.370 1.00 87.94 87 ALA A O 1
ATOM 633 N N . PRO A 1 88 ? 20.541 14.511 -7.308 1.00 90.62 88 PRO A N 1
ATOM 634 C CA . PRO A 1 88 ? 21.233 13.745 -8.340 1.00 90.62 88 PRO A CA 1
ATOM 635 C C . PRO A 1 88 ? 22.098 12.627 -7.745 1.00 90.62 88 PRO A C 1
ATOM 637 O O . PRO A 1 88 ? 22.834 12.845 -6.785 1.00 90.62 88 PRO A O 1
ATOM 640 N N . GLY A 1 89 ? 22.010 11.425 -8.318 1.00 90.62 89 GLY A N 1
ATOM 641 C CA . GLY A 1 89 ? 22.771 10.253 -7.868 1.00 90.62 89 GLY A CA 1
ATOM 642 C C . GLY A 1 89 ? 22.207 9.532 -6.637 1.00 90.62 89 GLY A C 1
ATOM 643 O O . GLY A 1 89 ? 22.747 8.494 -6.267 1.00 90.62 89 GLY A O 1
ATOM 644 N N . LYS A 1 90 ? 21.123 10.031 -6.030 1.00 92.88 90 LYS A N 1
ATOM 645 C CA . LYS A 1 90 ? 20.401 9.360 -4.939 1.00 92.88 90 LYS A CA 1
ATOM 646 C C . LYS A 1 90 ? 19.094 8.742 -5.427 1.00 92.88 90 LYS A C 1
ATOM 648 O O . LYS A 1 90 ? 18.512 9.199 -6.413 1.00 92.88 90 LYS A O 1
ATOM 653 N N . SER A 1 91 ? 18.607 7.737 -4.711 1.00 92.94 91 SER A N 1
ATOM 654 C CA . SER A 1 91 ? 17.268 7.178 -4.906 1.00 92.94 91 SER A CA 1
ATOM 655 C C . SER A 1 91 ? 16.195 7.972 -4.147 1.00 92.94 91 SER A C 1
ATOM 657 O O . SER A 1 91 ? 16.486 8.826 -3.294 1.00 92.94 91 SER A O 1
ATOM 659 N N . ILE A 1 92 ? 14.926 7.691 -4.445 1.00 90.81 92 ILE A N 1
ATOM 660 C CA . ILE A 1 92 ? 13.807 8.178 -3.632 1.00 90.81 92 ILE A CA 1
ATOM 661 C C . ILE A 1 92 ? 13.913 7.624 -2.206 1.00 90.81 92 ILE A C 1
ATOM 663 O O . ILE A 1 92 ? 13.686 8.383 -1.266 1.00 90.81 92 ILE A O 1
ATOM 667 N N . LEU A 1 93 ? 14.342 6.366 -2.034 1.00 90.50 93 LEU A N 1
ATOM 668 C CA . LEU A 1 93 ? 14.572 5.776 -0.710 1.00 90.50 93 LEU A CA 1
ATOM 669 C C . LEU A 1 93 ? 15.572 6.589 0.120 1.00 90.50 93 LEU A C 1
ATOM 671 O O . LEU A 1 93 ? 15.317 6.881 1.286 1.00 90.50 93 LEU A O 1
ATOM 675 N N . ASP A 1 94 ? 16.691 6.997 -0.482 1.00 90.25 94 ASP A N 1
ATOM 676 C CA . ASP A 1 94 ? 17.693 7.820 0.206 1.00 90.25 94 ASP A CA 1
ATOM 677 C C . ASP A 1 94 ? 17.107 9.168 0.621 1.00 90.25 94 ASP A C 1
ATOM 679 O O . ASP A 1 94 ? 17.352 9.643 1.727 1.00 90.25 94 ASP A O 1
ATOM 683 N N . SER A 1 95 ? 16.290 9.761 -0.254 1.00 88.25 95 SER A N 1
ATOM 684 C CA . SER A 1 95 ? 15.622 11.037 0.016 1.00 88.25 95 SER A CA 1
ATOM 685 C C . SER A 1 95 ? 14.611 10.914 1.163 1.00 88.25 95 SER A C 1
ATOM 687 O O . SER A 1 95 ? 14.538 11.806 2.003 1.00 88.25 95 SER A O 1
ATOM 689 N N . MET A 1 96 ? 13.867 9.803 1.229 1.00 85.88 96 MET A N 1
ATOM 690 C CA . MET A 1 96 ? 12.946 9.495 2.332 1.00 85.88 96 MET A CA 1
ATOM 691 C C . MET A 1 96 ? 13.706 9.312 3.651 1.00 85.88 96 MET A C 1
ATOM 693 O O . MET A 1 96 ? 13.382 9.967 4.639 1.00 85.88 96 MET A O 1
ATOM 697 N N . LYS A 1 97 ? 14.777 8.507 3.654 1.00 86.25 97 LYS A N 1
ATOM 698 C CA . LYS A 1 97 ? 15.612 8.269 4.844 1.00 86.25 97 LYS A CA 1
ATOM 699 C C . LYS A 1 97 ? 16.317 9.542 5.325 1.00 86.25 97 LYS A C 1
ATOM 701 O O . LYS A 1 97 ? 16.468 9.746 6.528 1.00 86.25 97 LYS A O 1
ATOM 706 N N . ASP A 1 98 ? 16.759 10.403 4.410 1.00 86.19 98 ASP A N 1
ATOM 707 C CA . ASP A 1 98 ? 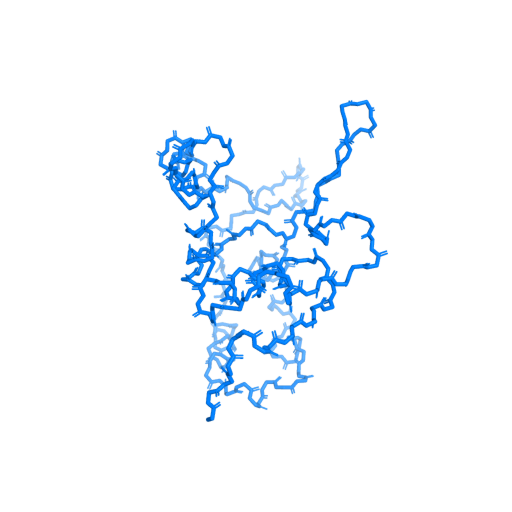17.347 11.704 4.747 1.00 86.19 98 ASP A CA 1
ATOM 708 C C . ASP A 1 98 ? 16.311 12.646 5.373 1.00 86.19 98 ASP A C 1
ATOM 710 O O . ASP A 1 98 ? 16.608 13.280 6.386 1.00 86.19 98 ASP A O 1
ATOM 714 N N . PHE A 1 99 ? 15.097 12.699 4.819 1.00 83.00 99 PHE A N 1
ATOM 715 C CA . PHE A 1 99 ? 13.994 13.480 5.378 1.00 83.00 99 PHE A CA 1
ATOM 716 C C . PHE A 1 99 ? 13.623 12.999 6.789 1.00 83.00 99 PHE A C 1
ATOM 718 O O . PHE A 1 99 ? 13.556 13.798 7.720 1.00 83.00 99 PHE A O 1
ATOM 725 N N . GLU A 1 100 ? 13.478 11.688 6.989 1.00 79.88 100 GLU A N 1
ATOM 726 C CA . GLU A 1 100 ? 13.168 11.112 8.303 1.00 79.88 100 GLU A CA 1
ATOM 727 C C . GLU A 1 100 ? 14.233 11.413 9.365 1.00 79.88 100 GLU A C 1
ATOM 729 O O . GLU A 1 100 ? 13.901 11.659 10.527 1.00 79.88 100 GLU A O 1
ATOM 734 N N . ARG A 1 101 ? 15.515 11.401 8.979 1.00 80.44 101 ARG A N 1
ATOM 735 C CA . ARG A 1 101 ? 16.630 11.696 9.891 1.00 80.44 101 ARG A CA 1
ATOM 736 C C . ARG A 1 101 ? 16.743 13.175 10.243 1.00 80.44 101 ARG A C 1
ATOM 738 O O . ARG A 1 101 ? 17.077 13.486 11.384 1.00 80.44 101 ARG A O 1
ATOM 745 N N . ASN A 1 102 ? 16.526 14.058 9.270 1.00 79.06 102 ASN A N 1
ATOM 746 C CA . ASN A 1 102 ? 16.917 15.464 9.381 1.00 79.06 102 ASN A CA 1
ATOM 747 C C . ASN A 1 102 ? 15.737 16.418 9.592 1.00 79.06 102 ASN A C 1
ATOM 749 O O . ASN A 1 102 ? 15.922 17.477 10.187 1.00 79.06 102 ASN A O 1
ATOM 753 N N . GLU A 1 103 ? 14.544 16.071 9.106 1.00 70.69 103 GLU A N 1
ATOM 754 C CA . GLU A 1 103 ? 13.407 16.996 9.023 1.00 70.69 103 GLU A CA 1
ATOM 755 C C . GLU A 1 103 ? 12.230 16.624 9.928 1.00 70.69 103 GLU A C 1
ATOM 757 O O . GLU A 1 103 ? 11.346 17.455 10.104 1.00 70.69 103 GLU A O 1
ATOM 762 N N . ILE A 1 104 ? 12.215 15.436 10.549 1.00 64.62 104 ILE A N 1
ATOM 763 C CA . ILE A 1 104 ? 11.177 15.045 11.517 1.00 64.62 104 ILE A CA 1
ATOM 764 C C . ILE A 1 104 ? 11.686 15.301 12.949 1.00 64.62 104 ILE A C 1
ATOM 766 O O . ILE A 1 104 ? 12.475 14.505 13.475 1.00 64.62 104 ILE A O 1
ATOM 770 N N . PRO A 1 105 ? 11.235 16.369 13.641 1.00 56.59 105 PRO A N 1
ATOM 771 C CA . PRO A 1 105 ? 11.552 16.580 15.047 1.00 56.59 105 PRO A CA 1
ATOM 772 C C . PRO A 1 105 ? 11.071 15.389 15.883 1.00 56.59 105 PRO A C 1
ATOM 774 O O . PRO A 1 105 ? 9.964 14.888 15.684 1.00 56.59 105 PRO A O 1
ATOM 777 N N . GLN A 1 106 ? 11.855 14.957 16.879 1.00 54.75 106 GLN A N 1
ATOM 778 C CA . GLN A 1 106 ? 11.463 13.862 17.785 1.00 54.75 106 GLN A CA 1
ATOM 779 C C . GLN A 1 106 ? 10.090 14.085 18.451 1.00 54.75 106 GLN A C 1
ATOM 781 O O . GLN A 1 106 ? 9.401 13.114 18.749 1.00 54.75 106 GLN A O 1
ATOM 786 N N . SER A 1 107 ? 9.664 15.340 18.633 1.00 46.56 107 SER A N 1
ATOM 787 C CA . SER A 1 107 ? 8.359 15.716 19.193 1.00 46.56 107 SER A CA 1
ATOM 788 C C . SER A 1 107 ? 7.165 15.503 18.252 1.00 46.56 107 SER A C 1
ATOM 790 O O . SER A 1 107 ? 6.039 15.459 18.733 1.00 46.56 107 SER A O 1
ATOM 792 N N . GLN A 1 108 ? 7.377 15.338 16.941 1.00 50.47 108 GLN A N 1
ATOM 793 C CA . GLN A 1 108 ? 6.320 14.990 15.976 1.00 50.47 108 GLN A CA 1
ATOM 794 C C . GLN A 1 108 ? 6.119 13.474 15.822 1.00 50.47 108 GLN A C 1
ATOM 796 O O . GLN A 1 108 ? 5.200 13.046 15.130 1.00 50.47 108 GLN A O 1
ATOM 801 N N . LYS A 1 109 ? 6.940 12.647 16.486 1.00 52.81 109 LYS A N 1
ATOM 802 C CA . LYS A 1 109 ? 6.828 11.177 16.434 1.00 52.81 109 LYS A CA 1
ATOM 803 C C . LYS A 1 109 ? 5.617 10.623 17.192 1.00 52.81 109 LYS A C 1
ATOM 805 O O . LYS A 1 109 ? 5.312 9.445 17.057 1.00 52.81 109 LYS A O 1
ATOM 810 N N . SER A 1 110 ? 4.936 11.452 17.983 1.00 57.06 110 SER A N 1
ATOM 811 C CA . SER A 1 110 ? 3.685 11.104 18.652 1.00 57.06 110 SER A CA 1
ATOM 812 C C . SER A 1 110 ? 2.698 12.245 18.456 1.00 57.06 110 SER A C 1
ATOM 814 O O . SER A 1 110 ? 2.988 13.386 18.826 1.00 57.06 110 SER A O 1
ATOM 816 N N . ALA A 1 111 ? 1.550 11.970 17.833 1.00 61.81 111 ALA A N 1
ATOM 817 C CA . ALA A 1 111 ? 0.533 12.996 17.691 1.00 61.81 111 ALA A CA 1
ATOM 818 C C . ALA A 1 111 ? 0.005 13.340 19.087 1.00 61.81 111 ALA A C 1
ATOM 820 O O . ALA A 1 111 ? -0.464 12.486 19.838 1.00 61.81 111 ALA A O 1
ATOM 821 N N . MET A 1 112 ? 0.076 14.620 19.447 1.00 66.69 112 MET A N 1
ATOM 822 C CA . MET A 1 112 ? -0.324 15.069 20.782 1.00 66.69 112 MET A CA 1
ATOM 823 C C . MET A 1 112 ? -1.816 14.838 21.054 1.00 66.69 112 MET A C 1
ATOM 825 O O . MET A 1 112 ? -2.205 14.770 22.219 1.00 66.69 112 MET A O 1
ATOM 829 N N . THR A 1 113 ? -2.637 14.680 20.013 1.00 79.81 113 THR A N 1
ATOM 830 C CA . THR A 1 113 ? -4.072 14.393 20.099 1.00 79.81 113 THR A CA 1
ATOM 831 C C . THR A 1 113 ? -4.491 13.514 18.923 1.00 79.81 113 THR A C 1
ATOM 833 O O . THR A 1 113 ? -4.301 13.908 17.778 1.00 79.81 113 THR A O 1
ATOM 836 N N . HIS A 1 114 ? -5.096 12.358 19.214 1.00 80.00 114 HIS A N 1
ATOM 837 C CA . HIS A 1 114 ? -5.649 11.442 18.207 1.00 80.00 114 HIS A CA 1
ATOM 838 C C . HIS A 1 114 ? -7.182 11.461 18.164 1.00 80.00 114 HIS A C 1
ATOM 840 O O . HIS A 1 114 ? -7.769 11.381 17.093 1.00 80.00 114 HIS A O 1
ATOM 846 N N . ILE A 1 115 ? -7.835 11.588 19.324 1.00 85.12 115 ILE A N 1
ATOM 847 C CA . ILE A 1 115 ? -9.296 11.551 19.451 1.00 85.12 115 ILE A CA 1
ATOM 848 C C . ILE A 1 115 ? -9.757 12.763 20.265 1.00 85.12 115 ILE A C 1
ATOM 850 O O . ILE A 1 115 ? -9.239 13.037 21.354 1.00 85.12 115 ILE A O 1
ATOM 854 N N . LEU A 1 116 ? -10.761 13.467 19.740 1.00 88.94 116 LEU A N 1
ATOM 855 C CA . LEU A 1 116 ? -11.494 14.526 20.428 1.00 88.94 116 LEU A CA 1
ATOM 856 C C . LEU A 1 116 ? -12.936 14.070 20.645 1.00 88.94 116 LEU A C 1
ATOM 858 O O . LEU A 1 116 ? -13.604 13.652 19.699 1.00 88.94 116 LEU A O 1
ATOM 862 N N . LYS A 1 117 ? -13.421 14.175 21.882 1.00 86.56 117 LYS A N 1
ATOM 863 C CA . LYS A 1 117 ? -14.826 13.923 22.228 1.00 86.56 117 LYS A CA 1
ATOM 864 C C . LYS A 1 117 ? -15.497 15.214 22.677 1.00 86.56 117 LYS A C 1
ATOM 866 O O . LYS A 1 117 ? -14.839 16.133 23.158 1.00 86.56 117 LYS A O 1
ATOM 871 N N . ARG A 1 118 ? -16.820 15.280 22.560 1.00 89.12 118 ARG A N 1
ATOM 872 C CA . ARG A 1 118 ? -17.599 16.358 23.173 1.00 89.12 118 ARG A CA 1
ATOM 873 C C . ARG A 1 118 ? -17.723 16.085 24.673 1.00 89.12 118 ARG A C 1
ATOM 875 O O . ARG A 1 118 ? -18.313 15.077 25.049 1.00 89.12 118 ARG A O 1
ATOM 882 N N . GLY A 1 119 ? -17.155 16.961 25.492 1.00 86.56 119 GLY A N 1
ATOM 883 C CA . GLY A 1 119 ? -17.340 16.989 26.939 1.00 86.56 119 GLY A CA 1
ATOM 884 C C . GLY A 1 119 ? -18.310 18.083 27.378 1.00 86.56 119 GLY A C 1
ATOM 885 O O . GLY A 1 119 ? -18.880 18.806 26.551 1.00 86.56 119 GLY A O 1
ATOM 886 N N . ASP A 1 120 ? -18.473 18.219 28.691 1.00 87.75 120 ASP A N 1
ATOM 887 C CA . ASP A 1 120 ? -19.453 19.129 29.296 1.00 87.75 120 ASP A CA 1
ATOM 888 C C . ASP A 1 120 ? -19.077 20.607 29.115 1.00 87.75 120 ASP A C 1
ATOM 890 O O . ASP A 1 120 ? -19.950 21.473 29.095 1.00 87.75 120 ASP A O 1
ATOM 894 N N . GLN A 1 121 ? -17.782 20.904 28.963 1.00 89.94 121 GLN A N 1
ATOM 895 C CA . GLN A 1 121 ? -17.246 22.265 28.800 1.00 89.94 121 GLN A CA 1
ATOM 896 C C . GLN A 1 121 ? -16.693 22.538 27.388 1.00 89.94 121 GLN A C 1
ATOM 898 O O . GLN A 1 121 ? -16.099 23.588 27.150 1.00 89.94 121 GLN A O 1
ATOM 903 N N . GLY A 1 122 ? -16.880 21.614 26.439 1.00 90.62 122 GLY A N 1
ATOM 904 C CA . GLY A 1 122 ? -16.371 21.733 25.069 1.00 90.62 122 GLY A CA 1
ATOM 905 C C . GLY A 1 122 ? -15.628 20.484 24.586 1.00 90.62 122 GLY A C 1
ATOM 906 O O . GLY A 1 122 ? -15.797 19.408 25.156 1.00 90.62 122 GLY A O 1
ATOM 907 N N . PRO A 1 123 ? -14.845 20.583 23.498 1.00 90.44 123 PRO A N 1
ATOM 908 C CA . PRO A 1 123 ? -14.030 19.476 23.012 1.00 90.44 123 PRO A CA 1
ATOM 909 C C . PRO A 1 123 ? -12.957 19.084 24.032 1.00 90.44 123 PRO A C 1
ATOM 911 O O . PRO A 1 123 ? -12.140 19.907 24.439 1.00 90.44 123 PRO A O 1
ATOM 914 N N . GLU A 1 124 ? -12.932 17.811 24.402 1.00 88.50 124 GLU A N 1
ATOM 915 C CA . GLU A 1 124 ? -11.963 17.238 25.328 1.00 88.50 124 GLU A CA 1
ATOM 916 C C . GLU A 1 124 ? -11.101 16.199 24.612 1.00 88.50 124 GLU A C 1
ATOM 918 O O . GLU A 1 124 ? -11.593 15.368 23.840 1.00 88.50 124 GLU A O 1
ATOM 923 N N . LYS A 1 125 ? -9.796 16.223 24.895 1.00 87.31 125 LYS A N 1
ATOM 924 C CA . LYS A 1 125 ? -8.862 15.198 24.431 1.00 87.31 125 LYS A CA 1
ATOM 925 C C . LYS A 1 125 ? -9.166 13.874 25.128 1.00 87.31 125 LYS A C 1
ATOM 927 O O . LYS A 1 125 ? -9.244 13.812 26.354 1.00 87.31 125 LYS A O 1
ATOM 932 N N . VAL A 1 126 ? -9.256 12.805 24.346 1.00 82.56 126 VAL A N 1
ATOM 933 C CA . VAL A 1 126 ? -9.252 11.440 24.876 1.00 82.56 126 VAL A CA 1
ATOM 934 C C . VAL A 1 126 ? -7.808 10.961 24.968 1.00 82.56 126 VAL A C 1
ATOM 936 O O . VAL A 1 126 ? -7.035 11.099 24.017 1.00 82.56 126 VAL A O 1
ATOM 939 N N . ASP A 1 127 ? -7.435 10.406 26.119 1.00 76.19 127 ASP A N 1
ATOM 940 C CA . ASP A 1 127 ? -6.144 9.747 26.265 1.00 76.19 127 ASP A CA 1
ATOM 941 C C . ASP A 1 127 ? -6.135 8.439 25.459 1.00 76.19 127 ASP A C 1
ATOM 943 O O . ASP A 1 127 ? -6.751 7.442 25.839 1.00 76.19 127 ASP A O 1
ATOM 947 N N . ALA A 1 128 ? -5.467 8.480 24.308 1.00 68.19 128 ALA A N 1
ATOM 948 C CA . ALA A 1 128 ? -5.294 7.341 23.415 1.00 68.19 128 ALA A CA 1
ATOM 949 C C . ALA A 1 128 ? -4.031 6.520 23.737 1.00 68.19 128 ALA A C 1
ATOM 951 O O . ALA A 1 128 ? -3.850 5.457 23.149 1.00 68.19 128 ALA A O 1
ATOM 952 N N . CYS A 1 129 ? -3.169 6.961 24.669 1.00 64.25 129 CYS A N 1
ATOM 953 C CA . CYS A 1 129 ? -1.960 6.214 25.046 1.00 64.25 129 CYS A CA 1
ATOM 954 C C . CYS A 1 129 ? -2.302 4.907 25.774 1.00 64.25 129 CYS A C 1
ATOM 956 O O . CYS A 1 129 ? -1.570 3.922 25.686 1.00 64.25 129 CYS A O 1
ATOM 958 N N . HIS A 1 130 ? -3.447 4.877 26.456 1.00 66.12 130 HIS A N 1
ATOM 959 C CA . HIS A 1 130 ? -3.986 3.689 27.094 1.00 66.12 130 HIS A CA 1
ATOM 960 C C . HIS A 1 130 ? -5.268 3.273 26.374 1.00 66.12 130 HIS A C 1
ATOM 962 O O . HIS A 1 130 ? -6.381 3.620 26.773 1.00 66.12 130 HIS A O 1
ATOM 968 N N . LEU A 1 131 ? -5.117 2.512 25.290 1.00 67.00 131 LEU A N 1
ATOM 969 C CA . LEU A 1 131 ? -6.226 1.821 24.634 1.00 67.00 131 LEU A CA 1
ATOM 970 C C . LEU A 1 131 ? -6.720 0.747 25.615 1.00 67.00 131 LEU A C 1
ATOM 972 O O . LEU A 1 131 ? -6.189 -0.361 25.673 1.00 67.00 131 LEU A O 1
ATOM 976 N N . HIS A 1 132 ? -7.664 1.111 26.482 1.00 67.75 132 HIS A N 1
ATOM 977 C CA . HIS A 1 132 ? -8.230 0.238 27.508 1.00 67.75 132 HIS A CA 1
ATOM 978 C C . HIS A 1 132 ? -9.081 -0.858 26.849 1.00 67.75 132 HIS A C 1
ATOM 980 O O . HIS A 1 132 ? -10.306 -0.787 26.830 1.00 67.75 132 HIS A O 1
ATOM 986 N N . VAL A 1 133 ? -8.424 -1.871 26.282 1.00 77.25 133 VAL A N 1
ATOM 987 C CA . VAL A 1 133 ? -9.075 -3.074 25.754 1.00 77.25 133 VAL A CA 1
ATOM 988 C C . VAL A 1 133 ? -9.314 -4.025 26.922 1.00 77.25 133 VAL A C 1
ATOM 990 O O . VAL A 1 133 ? -8.352 -4.457 27.574 1.00 77.25 133 VAL A O 1
ATOM 993 N N . GLY A 1 134 ? -10.578 -4.323 27.210 1.00 82.50 134 GLY A N 1
ATOM 994 C CA . GLY A 1 134 ? -10.993 -5.235 28.273 1.00 82.50 134 GLY A CA 1
ATOM 995 C C . GLY A 1 134 ? -10.577 -6.682 28.002 1.00 82.50 134 GLY A C 1
ATOM 996 O O . GLY A 1 134 ? -10.223 -7.050 26.883 1.00 82.50 134 GLY A O 1
ATOM 997 N N . TYR A 1 135 ? -10.623 -7.528 29.035 1.00 86.44 135 TYR A N 1
ATOM 998 C CA . TYR A 1 135 ? -10.185 -8.928 28.941 1.00 86.44 135 TYR A CA 1
ATOM 999 C C . TYR A 1 135 ? -10.902 -9.706 27.825 1.00 86.44 135 TYR A C 1
ATOM 1001 O O . TYR A 1 135 ? -10.243 -10.359 27.022 1.00 86.44 135 TYR A O 1
ATOM 1009 N N . GLN A 1 136 ? -12.231 -9.586 27.729 1.00 85.31 136 GLN A N 1
ATOM 1010 C CA . GLN A 1 136 ? -13.027 -10.275 26.705 1.00 85.31 136 GLN A CA 1
ATOM 1011 C C . GLN A 1 136 ? -12.604 -9.878 25.283 1.00 85.31 136 GLN A C 1
ATOM 1013 O O . GLN A 1 136 ? -12.292 -10.742 24.472 1.00 85.31 136 GLN A O 1
ATOM 1018 N N . GLN A 1 137 ? -12.465 -8.578 25.026 1.00 85.12 137 GLN A N 1
ATOM 1019 C CA . GLN A 1 137 ? -12.063 -8.039 23.722 1.00 85.12 137 GLN A CA 1
ATOM 1020 C C . GLN A 1 137 ? -10.643 -8.475 23.331 1.00 85.12 137 GLN A C 1
ATOM 1022 O O . GLN A 1 137 ? -10.375 -8.771 22.169 1.00 85.12 137 GLN A O 1
ATOM 1027 N N . ARG A 1 138 ? -9.720 -8.579 24.301 1.00 88.69 138 ARG A N 1
ATOM 1028 C CA . ARG A 1 138 ? -8.381 -9.144 24.055 1.00 88.69 138 ARG A CA 1
ATOM 1029 C C . ARG A 1 138 ? -8.455 -10.614 23.661 1.00 88.69 138 ARG A C 1
ATOM 1031 O O . ARG A 1 138 ? -7.734 -11.026 22.759 1.00 88.69 138 ARG A O 1
ATOM 1038 N N . MET A 1 139 ? -9.311 -11.396 24.317 1.00 90.62 139 MET A N 1
ATOM 1039 C CA . MET A 1 139 ? -9.494 -12.805 23.970 1.00 90.62 139 MET A CA 1
ATOM 1040 C C . MET A 1 139 ? -10.106 -12.977 22.575 1.00 90.62 139 MET A C 1
ATOM 1042 O O . MET A 1 139 ? -9.677 -13.862 21.839 1.00 90.62 139 MET A O 1
ATOM 1046 N N . GLU A 1 140 ? -11.044 -12.113 22.185 1.00 89.69 140 GLU A N 1
ATOM 1047 C CA . GLU A 1 140 ? -11.617 -12.084 20.831 1.00 89.69 140 GLU A CA 1
ATOM 1048 C C . GLU A 1 140 ? -10.565 -11.719 19.773 1.00 89.69 140 GLU A C 1
ATOM 1050 O O . GLU A 1 140 ? -10.461 -12.400 18.752 1.00 89.69 140 GLU A O 1
ATOM 1055 N N . LEU A 1 141 ? -9.716 -10.721 20.049 1.00 90.94 141 LEU A N 1
ATOM 1056 C CA . LEU A 1 141 ? -8.585 -10.365 19.184 1.00 90.94 141 LEU A CA 1
ATOM 1057 C C . LEU A 1 141 ? -7.602 -11.530 19.020 1.00 90.94 141 LEU A C 1
ATOM 1059 O O . LEU A 1 141 ? -7.238 -11.868 17.895 1.00 90.94 141 LEU A O 1
ATOM 1063 N N . ILE A 1 142 ? -7.199 -12.170 20.123 1.00 92.44 142 ILE A N 1
ATOM 1064 C CA . ILE A 1 142 ? -6.298 -13.333 20.091 1.00 92.44 142 ILE A CA 1
ATOM 1065 C C . ILE A 1 142 ? -6.926 -14.468 19.287 1.00 92.44 142 ILE A C 1
ATOM 1067 O O . ILE A 1 142 ? -6.237 -15.104 18.495 1.00 92.44 142 ILE A O 1
ATOM 1071 N N . LYS A 1 143 ? -8.230 -14.711 19.458 1.00 90.56 143 LYS A N 1
ATOM 1072 C CA . LYS A 1 143 ? -8.937 -15.728 18.685 1.00 90.56 143 LYS A CA 1
ATOM 1073 C C . LYS A 1 143 ? -8.801 -15.450 17.190 1.00 90.56 143 LYS A C 1
ATOM 1075 O O . LYS A 1 143 ? -8.323 -16.324 16.487 1.00 90.56 143 LYS A O 1
ATOM 1080 N N . ILE A 1 144 ? -9.113 -14.237 16.727 1.00 92.62 144 ILE A N 1
ATOM 1081 C CA . ILE A 1 144 ? -8.961 -13.864 15.307 1.00 92.62 144 ILE A CA 1
ATOM 1082 C C . ILE A 1 144 ? -7.519 -14.058 14.822 1.00 92.62 144 ILE A C 1
ATOM 1084 O O . ILE A 1 144 ? -7.324 -14.575 13.729 1.00 92.62 144 ILE A O 1
ATOM 1088 N N . MET A 1 145 ? -6.517 -13.685 15.625 1.00 91.88 145 MET A N 1
ATOM 1089 C CA . MET A 1 145 ? -5.101 -13.851 15.263 1.00 91.88 145 MET A CA 1
ATOM 1090 C C . MET A 1 145 ? -4.675 -15.319 15.110 1.00 91.88 145 MET A C 1
ATOM 1092 O O . MET A 1 145 ? -3.709 -15.597 14.403 1.00 91.88 145 MET A O 1
ATOM 1096 N N . LEU A 1 146 ? -5.356 -16.247 15.789 1.00 94.25 146 LEU A N 1
ATOM 1097 C CA . LEU A 1 146 ? -5.072 -17.683 15.740 1.00 94.25 146 LEU A CA 1
ATOM 1098 C C . LEU A 1 146 ? -5.934 -18.438 14.715 1.00 94.25 146 LEU A C 1
ATOM 1100 O O . LEU A 1 146 ? -5.634 -19.593 14.413 1.00 94.25 146 LEU A O 1
ATOM 1104 N N . GLU A 1 147 ? -6.997 -17.822 14.195 1.00 92.81 147 GLU A N 1
ATOM 1105 C CA . GLU A 1 147 ? -7.841 -18.423 13.162 1.00 92.81 147 GLU A CA 1
ATOM 1106 C C . GLU A 1 147 ? -7.117 -18.412 11.803 1.00 92.81 147 GLU A C 1
ATOM 1108 O O . GLU A 1 147 ? -6.524 -17.400 11.418 1.00 92.81 147 GLU A O 1
ATOM 1113 N N . PRO A 1 148 ? -7.176 -19.509 11.027 1.00 93.56 148 PRO A N 1
ATOM 1114 C CA . PRO A 1 148 ? -6.643 -19.509 9.674 1.00 93.56 148 PRO A CA 1
ATOM 1115 C C . PRO A 1 148 ? -7.471 -18.586 8.773 1.00 93.56 148 PRO A C 1
ATOM 1117 O O . PRO A 1 148 ? -8.691 -18.491 8.908 1.00 93.56 148 PRO A O 1
ATOM 1120 N N . GLU A 1 149 ? -6.830 -17.972 7.777 1.00 91.88 149 GLU A N 1
ATOM 1121 C CA . GLU A 1 149 ? -7.492 -17.055 6.836 1.00 91.88 149 GLU A CA 1
ATOM 1122 C C . GLU A 1 149 ? -8.717 -17.687 6.150 1.00 91.88 149 GLU A C 1
ATOM 1124 O O . GLU A 1 149 ? -9.754 -17.044 5.983 1.00 91.88 149 GLU A O 1
ATOM 1129 N N . SER A 1 150 ? -8.648 -18.984 5.838 1.00 91.94 150 SER A N 1
ATOM 1130 C CA . SER A 1 150 ? -9.764 -19.738 5.259 1.00 91.94 150 SER A CA 1
ATOM 1131 C C . SER A 1 150 ? -11.010 -19.782 6.153 1.00 91.94 150 SER A C 1
ATOM 1133 O O . SER A 1 150 ? -12.120 -19.859 5.628 1.00 91.94 150 SER A O 1
ATOM 1135 N N . ALA A 1 151 ? -10.854 -19.699 7.478 1.00 88.38 151 ALA A N 1
ATOM 1136 C CA . ALA A 1 151 ? -11.958 -19.641 8.439 1.00 88.38 151 ALA A CA 1
ATOM 1137 C C . ALA A 1 151 ? -12.507 -18.215 8.647 1.00 88.38 151 ALA A C 1
ATOM 1139 O O . ALA A 1 151 ? -13.607 -18.042 9.184 1.00 88.38 151 ALA A O 1
ATOM 1140 N N . LEU A 1 152 ? -11.765 -17.190 8.217 1.00 91.19 152 LEU A N 1
ATOM 1141 C CA . LEU A 1 152 ? -12.175 -15.783 8.275 1.00 91.19 152 LEU A CA 1
ATOM 1142 C C . LEU A 1 152 ? -12.946 -15.340 7.020 1.00 91.19 152 LEU A C 1
ATOM 1144 O O . LEU A 1 152 ? -13.663 -14.339 7.060 1.00 91.19 152 LEU A O 1
ATOM 1148 N N . GLY A 1 153 ? -12.819 -16.084 5.918 1.00 90.12 153 GLY A N 1
ATOM 1149 C CA . GLY A 1 153 ? -13.378 -15.736 4.613 1.00 90.12 153 GLY A CA 1
ATOM 1150 C C . GLY A 1 153 ? -14.865 -15.357 4.648 1.00 90.12 153 GLY A C 1
ATOM 1151 O O . GLY A 1 153 ? -15.715 -16.133 5.075 1.00 90.12 153 GLY A O 1
ATOM 1152 N N . GLY A 1 154 ? -15.180 -14.151 4.165 1.00 87.25 154 GLY A N 1
ATOM 1153 C CA . GLY A 1 154 ? -16.552 -13.651 3.999 1.00 87.25 154 GLY A CA 1
ATOM 1154 C C . GLY A 1 154 ? -17.236 -13.135 5.270 1.00 87.25 154 GLY A C 1
ATOM 1155 O O . GLY A 1 154 ? -18.328 -12.574 5.169 1.00 87.25 154 GLY A O 1
ATOM 1156 N N . ARG A 1 155 ? -16.610 -13.277 6.443 1.00 92.06 155 ARG A N 1
ATOM 1157 C CA . ARG A 1 155 ? -17.159 -12.804 7.721 1.00 92.06 155 ARG A CA 1
ATOM 1158 C C . ARG A 1 155 ? -16.836 -11.331 7.948 1.00 92.06 155 ARG A C 1
ATOM 1160 O O . ARG A 1 155 ? -15.747 -10.854 7.630 1.00 92.06 155 ARG A O 1
ATOM 1167 N N . ARG A 1 156 ? -17.778 -10.594 8.528 1.00 92.12 156 ARG A N 1
ATOM 1168 C CA . ARG A 1 156 ? -17.621 -9.175 8.878 1.00 92.12 156 ARG A CA 1
ATOM 1169 C C . ARG A 1 156 ? -17.030 -9.026 10.275 1.00 92.12 156 ARG A C 1
ATOM 1171 O O . ARG A 1 156 ? -17.306 -9.835 11.149 1.00 92.12 156 ARG A O 1
ATOM 1178 N N . ILE A 1 157 ? -16.320 -7.924 10.526 1.00 92.19 157 ILE A N 1
ATOM 1179 C CA . ILE A 1 157 ? -15.736 -7.603 11.845 1.00 92.19 157 ILE A CA 1
ATOM 1180 C C . ILE A 1 157 ? -16.795 -7.663 12.966 1.00 92.19 157 ILE A C 1
ATOM 1182 O O . ILE A 1 157 ? -16.546 -8.236 14.020 1.00 92.19 157 ILE A O 1
ATOM 1186 N N . GLN A 1 158 ? -18.014 -7.172 12.710 1.00 91.62 158 GLN A N 1
ATOM 1187 C CA . GLN A 1 158 ? -19.157 -7.231 13.641 1.00 91.62 158 GLN A CA 1
ATOM 1188 C C . GLN A 1 158 ? -19.614 -8.641 14.041 1.00 91.62 158 GLN A C 1
ATOM 1190 O O . GLN A 1 158 ? -20.374 -8.785 14.988 1.00 91.62 158 GLN A O 1
ATOM 1195 N N . GLU A 1 159 ? -19.190 -9.680 13.323 1.00 90.81 159 GLU A N 1
ATOM 1196 C CA . GLU A 1 159 ? -19.503 -11.074 13.659 1.00 90.81 159 GLU A CA 1
ATOM 1197 C C . GLU A 1 159 ? -18.494 -11.682 14.644 1.00 90.81 159 GLU A C 1
ATOM 1199 O O . GLU A 1 159 ? -18.671 -12.822 15.076 1.00 90.81 159 GLU A O 1
ATOM 1204 N N . PHE A 1 160 ? -17.415 -10.964 14.964 1.00 88.38 160 PHE A N 1
ATOM 1205 C CA . PHE A 1 160 ? -16.372 -11.428 15.879 1.00 88.38 160 PHE A CA 1
ATOM 1206 C C . PHE A 1 160 ? -16.374 -10.710 17.224 1.00 88.38 160 PHE A C 1
ATOM 1208 O O . PHE A 1 160 ? -15.848 -11.259 18.188 1.00 88.38 160 PHE A O 1
ATOM 1215 N N . PHE A 1 161 ? -16.946 -9.510 17.275 1.00 90.81 161 PHE A N 1
ATOM 1216 C CA . PHE A 1 161 ? -16.890 -8.633 18.432 1.00 90.81 161 PHE A CA 1
ATOM 1217 C C . PHE A 1 161 ? -18.285 -8.225 18.885 1.00 90.81 161 PHE A C 1
ATOM 1219 O O . PHE A 1 161 ? -19.196 -8.055 18.070 1.00 90.81 161 PHE A O 1
ATOM 1226 N N . ASP A 1 162 ? -18.443 -8.036 20.190 1.00 89.44 162 ASP A N 1
ATOM 1227 C CA . ASP A 1 162 ? -19.678 -7.527 20.771 1.00 89.44 162 ASP A CA 1
ATOM 1228 C C . ASP A 1 162 ? -19.854 -6.007 20.568 1.00 89.44 162 ASP A C 1
ATOM 1230 O O . ASP A 1 162 ? -18.979 -5.291 20.078 1.00 89.44 162 ASP A O 1
ATOM 1234 N N . VAL A 1 163 ? -21.012 -5.480 20.979 1.00 89.62 163 VAL A N 1
ATOM 1235 C CA . VAL A 1 163 ? -21.306 -4.038 20.901 1.00 89.62 163 VAL A CA 1
ATOM 1236 C C . VAL A 1 163 ? -20.342 -3.184 21.738 1.00 89.62 163 VAL A C 1
ATOM 1238 O O . VAL A 1 163 ? -20.074 -2.034 21.389 1.00 89.62 163 VAL A O 1
ATOM 1241 N N . ASN A 1 164 ? -19.782 -3.736 22.820 1.00 87.81 164 ASN A N 1
ATOM 1242 C CA . ASN A 1 164 ? -18.884 -3.004 23.711 1.00 87.81 164 ASN A CA 1
ATOM 1243 C C . ASN A 1 164 ? -17.531 -2.743 23.045 1.00 87.81 164 ASN A C 1
ATOM 1245 O O . ASN A 1 164 ? -16.925 -1.696 23.279 1.00 87.81 164 ASN A O 1
ATOM 1249 N N . PHE A 1 165 ? -17.059 -3.661 22.198 1.00 89.25 165 PHE A N 1
ATOM 1250 C CA . PHE A 1 165 ? -15.865 -3.451 21.383 1.00 89.25 165 PHE A CA 1
ATOM 1251 C C . PHE A 1 165 ? -16.005 -2.225 20.475 1.00 89.25 165 PHE A C 1
ATOM 1253 O O . PHE A 1 165 ? -15.114 -1.373 20.454 1.00 89.25 165 PHE A O 1
ATOM 1260 N N . PHE A 1 166 ? -17.144 -2.084 19.790 1.00 89.88 166 PHE A N 1
ATOM 1261 C CA . PHE A 1 166 ? -17.403 -0.959 18.883 1.00 89.88 166 PHE A CA 1
ATOM 1262 C C . PHE A 1 166 ? -17.559 0.386 19.604 1.00 89.88 166 PHE A C 1
ATOM 1264 O O . PHE A 1 166 ? -17.354 1.432 18.993 1.00 89.88 166 PHE A O 1
ATOM 1271 N N . GLY A 1 167 ? -17.869 0.371 20.903 1.00 86.88 167 GLY A N 1
ATOM 1272 C CA . GLY A 1 167 ? -17.871 1.561 21.759 1.00 86.88 167 GLY A CA 1
ATOM 1273 C C . GLY A 1 167 ? -16.504 1.918 22.356 1.00 86.88 167 GLY A C 1
ATOM 1274 O O . GLY A 1 167 ? -16.399 2.902 23.087 1.00 86.88 167 GLY A O 1
ATOM 1275 N N . SER A 1 168 ? -15.457 1.129 22.099 1.00 85.69 168 SER A N 1
ATOM 1276 C CA . SER A 1 168 ? -14.144 1.333 22.714 1.00 85.69 168 SER A CA 1
ATOM 1277 C C . SER A 1 168 ? -13.323 2.436 22.029 1.00 85.69 168 SER A C 1
ATOM 1279 O O . SER A 1 168 ? -13.404 2.660 20.816 1.00 85.69 168 SER A O 1
ATOM 1281 N N . ASN A 1 169 ? -12.435 3.079 22.799 1.00 85.75 169 ASN A N 1
ATOM 1282 C CA . ASN A 1 169 ? -11.423 3.991 22.244 1.00 85.75 169 ASN A CA 1
ATOM 1283 C C . ASN A 1 169 ? -10.479 3.265 21.274 1.00 85.75 169 ASN A C 1
ATOM 1285 O O . ASN A 1 169 ? -9.966 3.881 20.346 1.00 85.75 169 ASN A O 1
ATOM 1289 N N . PHE A 1 170 ? -10.268 1.958 21.480 1.00 86.94 170 PHE A N 1
ATOM 1290 C CA . PHE A 1 170 ? -9.483 1.119 20.579 1.00 86.94 170 PHE A CA 1
ATOM 1291 C C . PHE A 1 170 ? -10.107 1.054 19.189 1.00 86.94 170 PHE A C 1
ATOM 1293 O O . PHE A 1 170 ? -9.440 1.376 18.211 1.00 86.94 170 PHE A O 1
ATOM 1300 N N . TRP A 1 171 ? -11.391 0.703 19.102 1.00 88.62 171 TRP A N 1
ATOM 1301 C CA . TRP A 1 171 ? -12.082 0.647 17.818 1.00 88.62 171 TRP A CA 1
ATOM 1302 C C . TRP A 1 171 ? -12.176 2.026 17.160 1.00 88.62 171 TRP A C 1
ATOM 1304 O O . TRP A 1 171 ? -11.937 2.145 15.961 1.00 88.62 171 TRP A O 1
ATOM 1314 N N . THR A 1 172 ? -12.454 3.073 17.945 1.00 87.62 172 THR A N 1
ATOM 1315 C CA . THR A 1 172 ? -12.470 4.456 17.439 1.00 87.62 172 THR A CA 1
ATOM 1316 C C . THR A 1 172 ? -11.142 4.829 16.789 1.00 87.62 172 THR A C 1
ATOM 1318 O O . THR A 1 172 ? -11.159 5.388 15.706 1.00 87.62 172 THR A O 1
ATOM 1321 N N . LEU A 1 173 ? -10.007 4.495 17.411 1.00 85.00 173 LEU A N 1
ATOM 1322 C CA . LEU A 1 173 ? -8.691 4.777 16.834 1.00 85.00 173 LEU A CA 1
ATOM 1323 C C . LEU A 1 173 ? -8.392 3.912 15.602 1.00 85.00 173 LEU A C 1
ATOM 1325 O O . LEU A 1 173 ? -7.762 4.380 14.666 1.00 85.00 173 LEU A O 1
ATOM 1329 N N . TRP A 1 174 ? -8.788 2.639 15.625 1.00 85.38 174 TRP A N 1
ATOM 1330 C CA . TRP A 1 174 ? -8.432 1.672 14.583 1.00 85.38 174 TRP A CA 1
ATOM 1331 C C . TRP A 1 174 ? -9.272 1.802 13.306 1.00 85.38 174 TRP A C 1
ATOM 1333 O O . TRP A 1 174 ? -8.826 1.433 12.224 1.00 85.38 174 TRP A O 1
ATOM 1343 N N . SER A 1 175 ? -10.513 2.270 13.433 1.00 87.12 175 SER A N 1
ATOM 1344 C CA . SER A 1 175 ? -11.456 2.392 12.313 1.00 87.12 175 SER A CA 1
ATOM 1345 C C . SER A 1 175 ? -11.381 3.731 11.570 1.00 87.12 175 SER A C 1
ATOM 1347 O O . SER A 1 175 ? -12.104 3.910 10.589 1.00 87.12 175 SER A O 1
ATOM 1349 N N . THR A 1 176 ? -10.521 4.645 12.028 1.00 76.62 176 THR A N 1
ATOM 1350 C CA . THR A 1 176 ? -10.284 5.985 11.463 1.00 76.62 176 THR A CA 1
ATOM 1351 C C . THR A 1 176 ? -8.893 6.094 10.871 1.00 76.62 176 THR A C 1
ATOM 1353 O O . THR A 1 176 ? -8.778 6.670 9.769 1.00 76.62 176 THR A O 1
#

Radius of gyration: 22.56 Å; chains: 1; bounding box: 44×53×56 Å